Protein AF-A0A957SYN6-F1 (afdb_monomer_lite)

Radius of gyration: 19.24 Å; chains: 1; bounding box: 35×37×64 Å

pLDDT: mean 77.82, std 13.42, range [39.5, 94.88]

Secondary structure (DSSP, 8-state):
--GGGHHHHB-TT--EEEEEEHHHHHHHHHTEEEEEEEE-TTS-EEEEEEEETTTTTTEEEEEEHHHHHHHHHHHHHTS-S--EEEE-TTS-EEEES-SS-HHHHHHHHHH-EEEEEEEEBPP--

Foldseek 3Di:
DPAPCLVVWFDPVDWDKDKDFQVVVVVQVVQWDYWAWDADPVRHTFFIWTGGPVCSNWWIKTGGPVNVVVNCCVVVVQPDPDQDWDQDPVRDTDTDSHGDPPVVVVVVRRVDIDIIIITTTDDDD

Sequence (125 aa):
MNWHKVDQKYDLSKETYENRDLRWTCNQIIHIFVFIPVFRVSGAFDGTFVSSDKNKNKCVYYFSRKVILELFDLVGNYYSSASHRVIGRDGQWIIENYTPSDQEMELMLKGLTGEFVAQSGKANL

Structure (mmCIF, N/CA/C/O backbone):
data_AF-A0A957SYN6-F1
#
_entry.id   AF-A0A957SYN6-F1
#
loop_
_atom_site.group_PDB
_atom_site.id
_atom_site.type_symbol
_atom_site.label_atom_id
_atom_site.label_alt_id
_atom_site.label_comp_id
_atom_site.label_asym_id
_atom_site.label_entity_id
_atom_site.label_seq_id
_atom_site.pdbx_PDB_ins_code
_atom_site.Cartn_x
_atom_site.Cartn_y
_atom_site.Cartn_z
_atom_site.occupancy
_atom_site.B_iso_or_equiv
_atom_site.auth_seq_id
_atom_site.auth_comp_id
_atom_site.auth_asym_id
_atom_site.auth_atom_id
_atom_site.pdbx_PDB_model_num
ATOM 1 N N . MET A 1 1 ? 8.557 8.898 14.176 1.00 49.00 1 MET A N 1
ATOM 2 C CA . MET A 1 1 ? 7.844 7.761 13.553 1.00 49.00 1 MET A CA 1
ATOM 3 C C . MET A 1 1 ? 7.166 6.942 14.652 1.00 49.00 1 MET A C 1
ATOM 5 O O . MET A 1 1 ? 7.860 6.457 15.534 1.00 49.00 1 MET A O 1
ATOM 9 N N . ASN A 1 2 ? 5.832 6.839 14.673 1.00 49.72 2 ASN A N 1
ATOM 10 C CA . ASN A 1 2 ? 5.079 6.150 15.742 1.00 49.72 2 ASN A CA 1
ATOM 11 C C . ASN A 1 2 ? 4.798 4.679 15.372 1.00 49.72 2 ASN A C 1
ATOM 13 O O . ASN A 1 2 ? 3.648 4.285 15.212 1.00 49.72 2 ASN A O 1
ATOM 17 N N . TRP A 1 3 ? 5.868 3.901 15.197 1.00 56.47 3 TRP A N 1
ATOM 18 C CA . TRP A 1 3 ? 5.862 2.524 14.671 1.00 56.47 3 TRP A CA 1
ATOM 19 C C . TRP A 1 3 ? 5.165 1.496 15.588 1.00 56.47 3 TRP A C 1
ATOM 21 O O . TRP A 1 3 ? 4.516 0.580 15.107 1.00 56.47 3 TRP A O 1
ATOM 31 N N . HIS A 1 4 ? 5.259 1.649 16.913 1.00 63.41 4 HIS A N 1
ATOM 32 C CA . HIS A 1 4 ? 4.926 0.596 17.894 1.00 63.41 4 HIS A CA 1
ATOM 33 C C . HIS A 1 4 ? 3.494 0.698 18.444 1.00 63.41 4 HIS A C 1
ATOM 35 O O . HIS A 1 4 ? 3.186 0.083 19.457 1.00 63.41 4 HIS A O 1
ATOM 41 N N . LYS A 1 5 ? 2.651 1.550 17.850 1.00 70.94 5 LYS A N 1
ATOM 42 C CA . LYS A 1 5 ? 1.324 1.898 18.391 1.00 70.94 5 LYS A CA 1
ATOM 43 C C . LYS A 1 5 ? 0.231 1.896 17.328 1.00 70.94 5 LYS A C 1
ATOM 45 O O . LYS A 1 5 ? -0.762 2.603 17.479 1.00 70.94 5 LYS A O 1
ATOM 50 N N . VAL A 1 6 ? 0.427 1.196 16.211 1.00 78.94 6 VAL A N 1
ATOM 51 C CA . VAL A 1 6 ? -0.570 1.171 15.125 1.00 78.94 6 VAL A CA 1
ATOM 52 C C . VAL A 1 6 ? -1.894 0.578 15.615 1.00 78.94 6 VAL A C 1
ATOM 54 O O . VAL A 1 6 ? -2.948 1.157 15.398 1.00 78.94 6 VAL A O 1
ATOM 57 N N . ASP A 1 7 ? -1.813 -0.476 16.413 1.00 79.06 7 ASP A N 1
ATOM 58 C CA . ASP A 1 7 ? -2.893 -1.127 17.150 1.00 79.06 7 ASP A CA 1
ATOM 59 C C . ASP A 1 7 ? -3.554 -0.219 18.201 1.00 79.06 7 ASP A C 1
ATOM 61 O O . ASP A 1 7 ? -4.732 -0.377 18.514 1.00 79.06 7 ASP A O 1
ATOM 65 N N . GLN A 1 8 ? -2.831 0.760 18.745 1.00 81.38 8 GLN A N 1
ATOM 66 C CA . GLN A 1 8 ? -3.383 1.744 19.686 1.00 81.38 8 GLN A CA 1
ATOM 67 C C . GLN A 1 8 ? -4.058 2.919 18.971 1.00 81.38 8 GLN A C 1
ATOM 69 O O . GLN A 1 8 ? -4.929 3.562 19.549 1.00 81.38 8 GLN A O 1
ATOM 74 N N . LYS A 1 9 ? -3.663 3.209 17.727 1.00 82.75 9 LYS A N 1
ATOM 75 C CA . LYS A 1 9 ? -4.157 4.354 16.949 1.00 82.75 9 LYS A CA 1
ATOM 76 C C . LYS A 1 9 ? -5.280 4.005 15.986 1.00 82.75 9 LYS A C 1
ATOM 78 O O . LYS A 1 9 ? -6.126 4.855 15.721 1.00 82.75 9 LYS A O 1
ATOM 83 N N . TYR A 1 10 ? -5.284 2.788 15.464 1.00 85.81 10 TYR A N 1
ATOM 84 C CA . TYR A 1 10 ? -6.243 2.329 14.471 1.00 85.81 10 TYR A CA 1
ATOM 85 C C . TYR A 1 10 ? -6.973 1.091 14.975 1.00 85.81 10 TYR A C 1
ATOM 87 O O . TYR A 1 10 ? -6.434 0.274 15.723 1.00 85.81 10 TYR A O 1
ATOM 95 N N . ASP A 1 11 ? -8.235 0.981 14.593 1.00 86.25 11 ASP A N 1
ATOM 96 C CA . ASP A 1 11 ? -9.066 -0.179 14.847 1.00 86.25 11 ASP A CA 1
ATOM 97 C C . ASP A 1 11 ? -8.841 -1.200 13.731 1.00 86.25 11 ASP A C 1
ATOM 99 O O . ASP A 1 11 ? -9.534 -1.200 12.717 1.00 86.25 11 ASP A O 1
ATOM 103 N N . LEU A 1 12 ? -7.841 -2.064 13.922 1.00 85.94 12 LEU A N 1
ATOM 104 C CA . LEU A 1 12 ? -7.489 -3.107 12.954 1.00 85.94 12 LEU A CA 1
ATOM 105 C C . LEU A 1 12 ? -8.552 -4.221 12.863 1.00 85.94 12 LEU A C 1
ATOM 107 O O . LEU A 1 12 ? -8.433 -5.092 12.011 1.00 85.94 12 LEU A O 1
ATOM 111 N N . SER A 1 13 ? -9.567 -4.219 13.740 1.00 83.62 13 SER A N 1
ATOM 112 C CA . SER A 1 13 ? -10.665 -5.197 13.708 1.00 83.62 13 SER A CA 1
ATOM 113 C C . SER A 1 13 ? -11.769 -4.833 12.715 1.00 83.62 13 SER A C 1
ATOM 115 O O . SER A 1 13 ? -12.593 -5.681 12.374 1.00 83.62 13 SER A O 1
ATOM 117 N N . LYS A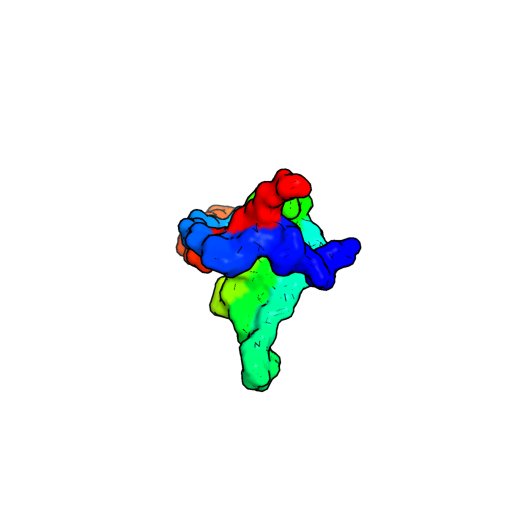 1 14 ? -11.799 -3.576 12.255 1.00 82.69 14 LYS A N 1
ATOM 118 C CA . LYS A 1 14 ? -12.785 -3.078 11.297 1.00 82.69 14 LYS A CA 1
ATOM 119 C C . LYS A 1 14 ? -12.128 -2.833 9.956 1.00 82.69 14 LYS A C 1
ATOM 121 O O . LYS A 1 14 ? -11.275 -1.960 9.815 1.00 82.69 14 LYS A O 1
ATOM 126 N N . GLU A 1 15 ? -12.586 -3.587 8.973 1.00 88.25 15 GLU A N 1
ATOM 127 C CA . GLU A 1 15 ? -12.095 -3.527 7.608 1.00 88.25 15 GLU A CA 1
ATOM 128 C C . GLU A 1 15 ? -13.139 -2.883 6.700 1.00 88.25 15 GLU A C 1
ATOM 130 O O . GLU A 1 15 ? -14.291 -3.316 6.645 1.00 88.25 15 GLU A O 1
ATOM 135 N N . THR A 1 16 ? -12.713 -1.865 5.958 1.00 89.25 16 THR A N 1
ATOM 136 C CA . THR A 1 16 ? -13.466 -1.300 4.841 1.00 89.25 16 THR A CA 1
ATOM 137 C C . THR A 1 16 ? -12.666 -1.523 3.571 1.00 89.25 16 THR A C 1
ATOM 139 O O . THR A 1 16 ? -11.511 -1.116 3.481 1.00 89.25 16 THR A O 1
ATOM 142 N N . TYR A 1 17 ? -13.280 -2.152 2.577 1.00 86.56 17 TYR A N 1
ATOM 143 C CA . TYR A 1 17 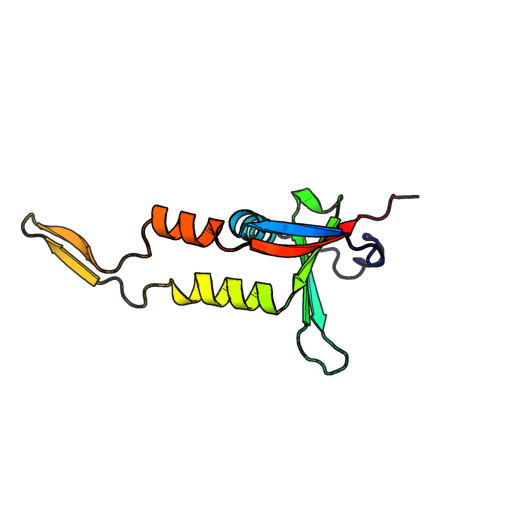? -12.638 -2.404 1.294 1.00 86.56 17 TYR A CA 1
ATOM 144 C C . TYR A 1 17 ? -12.833 -1.197 0.382 1.00 86.56 17 TYR A C 1
ATOM 146 O O . TYR A 1 17 ? -13.953 -0.724 0.185 1.00 86.56 17 TYR A O 1
ATOM 154 N N . GLU A 1 18 ? -11.735 -0.691 -0.170 1.00 87.25 18 GLU A N 1
ATOM 155 C CA . GLU A 1 18 ? -11.736 0.433 -1.096 1.00 87.25 18 GLU A CA 1
ATOM 156 C C . GLU A 1 18 ? -11.001 0.059 -2.379 1.00 87.25 18 GLU A C 1
ATOM 158 O O . GLU A 1 18 ? -9.870 -0.425 -2.348 1.00 87.25 18 GLU A O 1
ATOM 163 N N . ASN A 1 19 ? -11.624 0.340 -3.519 1.00 84.88 19 ASN A N 1
ATOM 164 C CA . ASN A 1 19 ? -10.967 0.258 -4.813 1.00 84.88 19 ASN A CA 1
ATOM 165 C C . ASN A 1 19 ? -10.302 1.612 -5.113 1.00 84.88 19 ASN A C 1
ATOM 167 O O . ASN A 1 19 ? -10.968 2.654 -5.104 1.00 84.88 19 ASN A O 1
ATOM 171 N N . ARG A 1 20 ? -8.979 1.615 -5.303 1.00 86.94 20 ARG A N 1
ATOM 172 C CA . ARG A 1 20 ? -8.195 2.836 -5.548 1.00 86.94 20 ARG A CA 1
ATOM 173 C C . ARG A 1 20 ? -7.286 2.663 -6.756 1.00 86.94 20 ARG A C 1
ATOM 175 O O . ARG A 1 20 ? -6.748 1.581 -6.982 1.00 86.94 20 ARG A O 1
ATOM 182 N N . ASP A 1 21 ? -7.118 3.755 -7.496 1.00 82.56 21 ASP A N 1
ATOM 183 C CA . ASP A 1 21 ? -6.191 3.822 -8.620 1.00 82.56 21 ASP A CA 1
ATOM 184 C C . ASP A 1 21 ? -4.733 3.929 -8.159 1.00 82.56 21 ASP A C 1
ATOM 186 O O . ASP A 1 21 ? -4.414 4.279 -7.015 1.00 82.56 21 ASP A O 1
ATOM 190 N N . LEU A 1 22 ? -3.830 3.659 -9.093 1.00 80.06 22 LEU A N 1
ATOM 191 C CA . LEU A 1 22 ? -2.403 3.642 -8.830 1.00 80.06 22 LEU A CA 1
ATOM 192 C C . LEU A 1 22 ? -1.836 5.010 -8.429 1.00 80.06 22 LEU A C 1
ATOM 194 O O . LEU A 1 22 ? -0.919 5.093 -7.610 1.00 80.06 22 LEU A O 1
ATOM 198 N N . ARG A 1 23 ? -2.389 6.104 -8.961 1.00 82.00 23 ARG A N 1
ATOM 199 C CA . ARG A 1 23 ? -1.957 7.462 -8.605 1.00 82.00 23 ARG A CA 1
ATOM 200 C C . ARG A 1 23 ? -2.229 7.736 -7.130 1.00 82.00 23 ARG A C 1
ATOM 202 O O . ARG A 1 23 ? -1.383 8.304 -6.436 1.00 82.00 23 ARG A O 1
ATOM 209 N N . TRP A 1 24 ? -3.391 7.325 -6.635 1.00 88.00 24 TRP A N 1
ATOM 210 C CA . TRP A 1 24 ? -3.742 7.404 -5.227 1.00 88.00 24 TRP A CA 1
ATOM 211 C C . TRP A 1 24 ? -2.780 6.574 -4.371 1.00 88.00 24 TRP A C 1
ATOM 213 O O . TRP A 1 24 ? -2.287 7.079 -3.359 1.00 88.00 24 TRP A O 1
ATOM 223 N N . THR A 1 25 ? -2.461 5.351 -4.802 1.00 85.75 25 THR A N 1
ATOM 224 C CA . THR A 1 25 ? -1.522 4.449 -4.119 1.00 85.75 25 THR A CA 1
ATOM 225 C C . THR A 1 25 ? -0.126 5.064 -4.022 1.00 85.75 25 THR A C 1
ATOM 227 O O . THR A 1 25 ? 0.424 5.167 -2.925 1.00 85.75 25 THR A O 1
ATOM 230 N N . CYS A 1 26 ? 0.418 5.569 -5.133 1.00 84.56 26 CYS A N 1
ATOM 231 C CA . CYS A 1 26 ? 1.706 6.264 -5.167 1.00 84.56 26 CYS A CA 1
ATOM 232 C C . CYS A 1 26 ? 1.712 7.497 -4.254 1.00 84.56 26 CYS A C 1
ATOM 234 O O . CYS A 1 26 ? 2.659 7.700 -3.495 1.00 84.56 26 CYS A O 1
ATOM 236 N N . ASN A 1 27 ? 0.627 8.278 -4.247 1.00 87.12 27 ASN A N 1
ATOM 237 C CA . ASN A 1 27 ? 0.487 9.415 -3.337 1.00 87.12 27 ASN A CA 1
ATOM 238 C C . ASN A 1 27 ? 0.512 8.992 -1.859 1.00 87.12 27 ASN A C 1
ATOM 240 O O . ASN A 1 27 ? 1.033 9.738 -1.030 1.00 87.12 27 ASN A O 1
ATOM 244 N N . GLN A 1 28 ? -0.022 7.815 -1.500 1.00 88.25 28 GLN A N 1
ATOM 245 C CA . GLN A 1 28 ? 0.092 7.314 -0.124 1.00 88.25 28 GLN A CA 1
ATOM 246 C C . GLN A 1 28 ? 1.540 6.981 0.252 1.00 88.25 28 GLN A C 1
ATOM 248 O O . GLN A 1 28 ? 1.948 7.255 1.380 1.00 88.25 28 GLN A O 1
ATOM 253 N N . ILE A 1 29 ? 2.305 6.419 -0.688 1.00 86.38 29 ILE A N 1
ATOM 254 C CA . ILE A 1 29 ? 3.692 5.981 -0.481 1.00 86.38 29 ILE A CA 1
ATOM 255 C C . ILE A 1 29 ? 4.654 7.174 -0.407 1.00 86.38 29 ILE A C 1
ATOM 257 O O . ILE A 1 29 ? 5.497 7.229 0.482 1.00 86.38 29 ILE A O 1
ATOM 261 N N . ILE A 1 30 ? 4.524 8.158 -1.299 1.00 87.62 30 ILE A N 1
ATOM 262 C CA . ILE A 1 30 ? 5.411 9.337 -1.318 1.00 87.62 30 ILE A CA 1
ATOM 263 C C . ILE A 1 30 ? 5.234 10.178 -0.044 1.00 87.62 30 ILE A C 1
ATOM 265 O O . ILE A 1 30 ? 6.193 10.748 0.472 1.00 87.62 30 ILE A O 1
ATOM 269 N N . HIS A 1 31 ? 4.015 10.230 0.497 1.00 87.69 31 HIS A N 1
ATOM 270 C CA . HIS A 1 31 ? 3.688 10.994 1.703 1.00 87.69 31 HIS A CA 1
ATOM 271 C C . HIS A 1 31 ? 3.581 10.125 2.956 1.00 87.69 31 HIS A C 1
ATOM 273 O O . HIS A 1 31 ? 2.797 10.435 3.859 1.00 87.69 31 HIS A O 1
ATOM 279 N N . ILE A 1 32 ? 4.326 9.022 3.002 1.00 87.75 32 ILE A N 1
ATOM 280 C CA . ILE A 1 32 ? 4.163 8.008 4.033 1.00 87.75 32 ILE A CA 1
ATOM 281 C C . ILE A 1 32 ? 4.510 8.519 5.436 1.00 87.75 32 ILE A C 1
ATOM 283 O O . ILE A 1 32 ? 5.560 9.107 5.683 1.00 87.75 32 ILE A O 1
ATOM 287 N N . PHE A 1 33 ? 3.601 8.267 6.373 1.00 87.69 33 PHE A N 1
ATOM 288 C CA . PHE A 1 33 ? 3.735 8.587 7.793 1.00 87.69 33 PHE A CA 1
ATOM 289 C C . PHE A 1 33 ? 3.747 7.323 8.665 1.00 87.69 33 PHE A C 1
ATOM 291 O O . PHE A 1 33 ? 4.460 7.258 9.668 1.00 87.69 33 PHE A O 1
ATOM 298 N N . VAL A 1 34 ? 2.967 6.308 8.285 1.00 88.69 34 VAL A N 1
ATOM 299 C CA . VAL A 1 34 ? 3.026 4.951 8.845 1.00 88.69 34 VAL A CA 1
ATOM 300 C C . VAL A 1 34 ? 3.479 4.010 7.741 1.00 88.69 34 VAL A C 1
ATOM 302 O O . VAL A 1 34 ? 2.863 4.002 6.682 1.00 88.69 34 VAL A O 1
ATOM 305 N N . PHE A 1 35 ? 4.522 3.226 8.007 1.00 90.75 35 PHE A N 1
ATOM 306 C CA . PHE A 1 35 ? 4.956 2.102 7.179 1.00 90.75 35 PHE A CA 1
ATOM 307 C C . PHE A 1 35 ? 5.352 0.952 8.098 1.00 90.75 35 PHE A C 1
ATOM 309 O O . PHE A 1 35 ? 6.363 1.046 8.798 1.00 90.75 35 PHE A O 1
ATOM 316 N N . ILE A 1 36 ? 4.536 -0.099 8.148 1.00 90.69 36 ILE A N 1
ATOM 317 C CA . ILE A 1 36 ? 4.782 -1.254 9.018 1.00 90.69 36 ILE A CA 1
ATOM 318 C C . ILE A 1 36 ? 4.658 -2.526 8.185 1.00 90.69 36 ILE A C 1
ATOM 320 O O . ILE A 1 36 ? 3.551 -2.845 7.751 1.00 90.69 36 ILE A O 1
ATOM 324 N N . PRO A 1 37 ? 5.755 -3.260 7.948 1.00 91.75 37 PRO A N 1
ATOM 325 C CA . PRO A 1 37 ? 5.680 -4.546 7.277 1.00 91.75 37 PRO A CA 1
ATOM 326 C C . PRO A 1 37 ? 4.995 -5.579 8.177 1.00 91.75 37 PRO A C 1
ATOM 328 O O . PRO A 1 37 ? 5.239 -5.643 9.381 1.00 91.75 37 PRO A O 1
ATOM 331 N N . VAL A 1 38 ? 4.148 -6.400 7.569 1.00 91.38 38 VAL A N 1
ATOM 332 C CA . VAL A 1 38 ? 3.435 -7.503 8.206 1.00 91.38 38 VAL A CA 1
ATOM 333 C C . VAL A 1 38 ? 4.020 -8.804 7.679 1.00 91.38 38 VAL A C 1
ATOM 335 O O . VAL A 1 38 ? 4.167 -8.999 6.470 1.00 91.38 38 VAL A O 1
ATOM 338 N N . PHE A 1 39 ? 4.356 -9.697 8.602 1.00 92.88 39 PHE A N 1
ATOM 339 C CA . PHE A 1 39 ? 4.892 -11.016 8.304 1.00 92.88 39 PHE A CA 1
ATOM 340 C C . PHE A 1 39 ? 3.947 -12.080 8.849 1.00 92.88 39 PHE A C 1
ATOM 342 O O . PHE A 1 39 ? 3.350 -11.919 9.914 1.00 92.88 39 PHE A O 1
ATOM 349 N N . ARG A 1 40 ? 3.821 -13.185 8.117 1.00 92.25 40 ARG A N 1
ATOM 350 C CA . ARG A 1 40 ? 3.106 -14.373 8.587 1.00 92.25 40 ARG A CA 1
ATOM 351 C C . ARG A 1 40 ? 3.908 -15.072 9.681 1.00 92.25 40 ARG A C 1
ATOM 353 O O . ARG A 1 40 ? 5.111 -14.866 9.808 1.00 92.25 40 ARG A O 1
ATOM 360 N N . VAL A 1 41 ? 3.262 -16.002 10.385 1.00 91.62 41 VAL A N 1
ATOM 361 C CA . VAL A 1 41 ? 3.922 -16.889 11.364 1.00 91.62 41 VAL A CA 1
ATOM 362 C C . VAL A 1 41 ? 5.103 -17.648 10.743 1.00 91.62 41 VAL A C 1
ATOM 364 O O . VAL A 1 41 ? 6.105 -17.878 11.408 1.00 91.62 41 VAL A O 1
ATOM 367 N N . SER A 1 42 ? 5.030 -17.975 9.450 1.00 94.88 42 SER A N 1
ATOM 368 C CA . SER A 1 42 ? 6.132 -18.600 8.708 1.00 94.88 42 SER A CA 1
ATOM 369 C C . SER A 1 42 ? 7.341 -17.685 8.458 1.00 94.88 42 SER A C 1
ATOM 371 O O . SER A 1 42 ? 8.315 -18.131 7.860 1.00 94.88 42 SER A O 1
ATOM 373 N N . GLY A 1 43 ? 7.275 -16.404 8.831 1.00 92.75 43 GLY A N 1
ATOM 374 C CA . GLY A 1 43 ? 8.272 -15.383 8.501 1.00 92.75 43 GLY A CA 1
ATOM 375 C C . GLY A 1 43 ? 8.140 -14.812 7.086 1.00 92.75 43 GLY A C 1
ATOM 376 O O . GLY A 1 43 ? 8.859 -13.882 6.728 1.00 92.75 43 GLY A O 1
ATOM 377 N N . ALA A 1 44 ? 7.211 -15.322 6.270 1.00 93.50 44 ALA A N 1
ATOM 378 C CA . ALA A 1 44 ? 6.976 -14.797 4.930 1.00 93.50 44 ALA A CA 1
ATOM 379 C C . ALA A 1 44 ? 6.333 -13.403 4.984 1.00 93.50 44 ALA A C 1
ATOM 381 O O . ALA A 1 44 ? 5.382 -13.181 5.736 1.00 93.50 44 ALA A O 1
ATOM 382 N N . PHE A 1 45 ? 6.809 -12.489 4.138 1.00 93.62 45 PHE A N 1
ATOM 383 C CA . PHE A 1 45 ? 6.208 -11.169 3.968 1.00 93.62 45 PHE A CA 1
ATOM 384 C C . PHE A 1 45 ? 4.767 -11.290 3.461 1.00 93.62 45 PHE A C 1
ATOM 386 O O . PHE A 1 45 ? 4.500 -12.016 2.498 1.00 93.62 45 PHE A O 1
ATOM 393 N N . ASP A 1 46 ? 3.845 -10.593 4.117 1.00 94.19 46 ASP A N 1
ATOM 394 C CA . ASP A 1 46 ? 2.412 -10.650 3.830 1.00 94.19 46 ASP A CA 1
ATOM 395 C C . ASP A 1 46 ? 1.891 -9.361 3.191 1.00 94.19 46 ASP A C 1
ATOM 397 O O . ASP A 1 46 ? 1.106 -9.410 2.245 1.00 94.19 46 ASP A O 1
ATOM 401 N N . GLY A 1 47 ? 2.381 -8.214 3.659 1.00 92.81 47 GLY A N 1
ATOM 402 C CA . GLY A 1 47 ? 1.959 -6.896 3.198 1.00 92.81 47 GLY A CA 1
ATOM 403 C C . GLY A 1 47 ? 2.486 -5.790 4.103 1.00 92.81 47 GLY A C 1
ATOM 404 O O . GLY A 1 47 ? 3.366 -6.023 4.933 1.00 92.81 47 GLY A O 1
ATOM 405 N N . THR A 1 48 ? 1.961 -4.577 3.964 1.00 91.94 48 THR A N 1
ATOM 406 C CA . THR A 1 48 ? 2.326 -3.447 4.827 1.00 91.94 48 THR A CA 1
ATOM 407 C C . THR A 1 48 ? 1.105 -2.653 5.255 1.00 91.94 48 THR A C 1
ATOM 409 O O . THR A 1 48 ? 0.157 -2.485 4.495 1.00 91.94 48 THR A O 1
ATOM 412 N N . PHE A 1 49 ? 1.148 -2.113 6.468 1.00 92.25 49 PHE A N 1
ATOM 413 C CA . PHE A 1 49 ? 0.272 -1.021 6.857 1.00 92.25 49 PHE A CA 1
ATOM 414 C C . PHE A 1 49 ? 0.883 0.311 6.437 1.00 92.25 49 PHE A C 1
ATOM 416 O O . PHE A 1 49 ? 2.019 0.628 6.805 1.00 92.25 49 PHE A O 1
ATOM 423 N N . VAL A 1 50 ? 0.106 1.092 5.693 1.00 91.25 50 VAL A N 1
ATOM 424 C CA . VAL A 1 50 ? 0.471 2.385 5.125 1.00 91.25 50 VAL A CA 1
ATOM 425 C C . VAL A 1 50 ? -0.546 3.436 5.535 1.00 91.25 50 VAL A C 1
ATOM 427 O O . VAL A 1 50 ? -1.745 3.283 5.333 1.00 91.25 50 VAL A O 1
ATOM 430 N N . SER A 1 51 ? -0.074 4.562 6.050 1.00 91.62 51 SER A N 1
ATOM 431 C CA . SER A 1 51 ? -0.881 5.780 6.105 1.00 91.62 51 SER A CA 1
ATOM 432 C C . SER A 1 51 ? -0.031 6.953 5.677 1.00 91.62 51 SER A C 1
ATOM 434 O O . SER A 1 51 ? 1.082 7.115 6.175 1.00 91.62 51 SER A O 1
ATOM 436 N N . SER A 1 52 ? -0.576 7.812 4.821 1.00 91.19 52 SER A N 1
ATOM 437 C CA . SER A 1 52 ? 0.044 9.099 4.520 1.00 91.19 52 SER A CA 1
ATOM 438 C C . SER A 1 52 ? -0.154 10.107 5.648 1.00 91.19 52 SER A C 1
ATOM 440 O O . SER A 1 52 ? -1.022 9.932 6.510 1.00 91.19 52 SER A O 1
ATOM 442 N N . ASP A 1 53 ? 0.601 11.205 5.615 1.00 88.06 53 ASP A N 1
ATOM 443 C CA . ASP A 1 53 ? 0.434 12.316 6.555 1.00 88.06 53 ASP A CA 1
ATOM 444 C C . ASP A 1 53 ? -0.999 12.883 6.547 1.00 88.06 53 ASP A C 1
ATOM 446 O O . ASP A 1 53 ? -1.589 13.121 7.601 1.00 88.06 53 ASP A O 1
ATOM 450 N N . LYS A 1 54 ? -1.610 12.982 5.357 1.00 88.31 54 LYS A N 1
ATOM 451 C CA . LYS A 1 54 ? -2.998 13.437 5.164 1.00 88.31 54 LYS A CA 1
ATOM 452 C C . LYS A 1 54 ? -4.026 12.515 5.830 1.00 88.31 54 LYS A C 1
ATOM 454 O O . LYS A 1 54 ? -5.078 12.981 6.274 1.00 88.31 54 LYS A O 1
ATOM 459 N N . ASN A 1 55 ? -3.737 11.216 5.881 1.00 86.62 55 ASN A N 1
ATOM 460 C CA . ASN A 1 55 ? -4.659 10.190 6.366 1.00 86.62 55 ASN A CA 1
ATOM 461 C C . ASN A 1 55 ? -4.338 9.694 7.784 1.00 86.62 55 ASN A C 1
ATOM 463 O O . ASN A 1 55 ? -5.163 8.994 8.364 1.00 86.62 55 ASN A O 1
ATOM 467 N N . LYS A 1 56 ? -3.222 10.126 8.393 1.00 85.50 56 LYS A N 1
ATOM 468 C CA . LYS A 1 56 ? -2.715 9.596 9.674 1.00 85.50 56 LYS A CA 1
ATOM 469 C C . LYS A 1 56 ? -3.704 9.652 10.841 1.00 85.50 56 LYS A C 1
ATOM 471 O O . LYS A 1 56 ? -3.610 8.822 11.734 1.00 85.50 56 LYS A O 1
ATOM 476 N N . ASN A 1 57 ? -4.651 10.588 10.832 1.00 86.12 57 ASN A N 1
ATOM 477 C CA . ASN A 1 57 ? -5.675 10.718 11.877 1.00 86.12 57 ASN A CA 1
ATOM 478 C C . ASN A 1 57 ? -7.032 10.106 11.480 1.00 86.12 57 ASN A C 1
ATOM 480 O O . ASN A 1 57 ? -7.997 10.239 12.223 1.00 86.12 57 ASN A O 1
ATOM 484 N N . LYS A 1 58 ? -7.131 9.497 10.293 1.00 87.88 58 LYS A N 1
ATOM 485 C CA . LYS A 1 58 ? -8.378 8.979 9.714 1.00 87.88 58 LYS A CA 1
ATOM 486 C C . LYS A 1 58 ? -8.369 7.466 9.610 1.00 87.88 58 LYS A C 1
ATOM 488 O O . LYS A 1 58 ? -9.291 6.823 10.097 1.00 87.88 58 LYS A O 1
ATOM 493 N N . CYS A 1 59 ? -7.354 6.912 8.959 1.00 89.38 59 CYS A N 1
ATOM 494 C CA . CYS A 1 59 ? -7.261 5.486 8.694 1.00 89.38 59 CYS A CA 1
ATOM 495 C C . CYS A 1 59 ? -5.825 5.071 8.375 1.00 89.38 59 CYS A C 1
ATOM 497 O O . CYS A 1 59 ? -4.984 5.899 8.026 1.00 89.38 59 CYS A O 1
ATOM 499 N N . VAL A 1 60 ? -5.578 3.771 8.479 1.00 91.62 60 VAL A N 1
ATOM 500 C CA . VAL A 1 60 ? -4.406 3.092 7.936 1.00 91.62 60 VAL A CA 1
ATOM 501 C C . VAL A 1 60 ? -4.880 2.090 6.890 1.00 91.62 60 VAL A C 1
ATOM 503 O O . VAL A 1 60 ? -5.943 1.496 7.035 1.00 91.62 60 VAL A O 1
ATOM 506 N N . TYR A 1 61 ? -4.125 1.934 5.815 1.00 92.69 61 TYR A N 1
ATOM 507 C CA . TYR A 1 61 ? -4.433 1.013 4.731 1.00 92.69 61 TYR A CA 1
ATOM 508 C C . TYR A 1 61 ? -3.510 -0.188 4.802 1.00 92.69 61 TYR A C 1
ATOM 510 O O . TYR A 1 61 ? -2.308 -0.030 4.994 1.00 92.69 61 TYR A O 1
ATOM 518 N N . TYR A 1 62 ? -4.045 -1.379 4.592 1.00 92.44 62 TYR A N 1
ATOM 519 C CA . TYR A 1 62 ? -3.255 -2.570 4.354 1.00 92.44 62 TYR A CA 1
ATOM 520 C C . TYR A 1 62 ? -3.016 -2.741 2.855 1.00 92.44 62 TYR A C 1
ATOM 522 O O . TYR A 1 62 ? -3.950 -2.855 2.058 1.00 92.44 62 TYR A O 1
ATOM 530 N N . PHE A 1 63 ? -1.744 -2.743 2.479 1.00 91.50 63 PHE A N 1
ATOM 531 C CA . PHE A 1 63 ? -1.266 -3.009 1.135 1.00 91.50 63 PHE A CA 1
ATOM 532 C C . PHE A 1 63 ? -0.793 -4.457 1.118 1.00 91.50 63 PHE A C 1
ATOM 534 O O . PHE A 1 63 ? 0.224 -4.792 1.729 1.00 91.50 63 PHE A O 1
ATOM 541 N N . SER A 1 64 ? -1.533 -5.332 0.439 1.00 90.94 64 SER A N 1
ATOM 542 C CA . SER A 1 64 ? -1.131 -6.734 0.331 1.00 90.94 64 SER A CA 1
ATOM 543 C C . SER A 1 64 ? 0.196 -6.865 -0.422 1.00 90.94 64 SER A C 1
ATOM 545 O O . SER A 1 64 ? 0.524 -6.048 -1.288 1.00 90.94 64 SER A O 1
ATOM 547 N N . ARG A 1 65 ? 0.946 -7.940 -0.154 1.00 91.44 65 ARG A N 1
ATOM 548 C CA . ARG A 1 65 ? 2.153 -8.284 -0.920 1.00 91.44 65 ARG A CA 1
ATOM 549 C C . ARG A 1 65 ? 1.892 -8.265 -2.425 1.00 91.44 65 ARG A C 1
ATOM 551 O O . ARG A 1 65 ? 2.751 -7.806 -3.163 1.00 91.44 65 ARG A O 1
ATOM 558 N N . LYS A 1 66 ? 0.726 -8.747 -2.871 1.00 88.06 66 LYS A N 1
ATOM 559 C CA . LYS A 1 66 ? 0.350 -8.768 -4.291 1.00 88.06 66 LYS A CA 1
ATOM 560 C C . LYS A 1 66 ? 0.378 -7.359 -4.889 1.00 88.06 66 LYS A C 1
ATOM 562 O O . LYS A 1 66 ? 1.092 -7.147 -5.856 1.00 88.06 66 LYS A O 1
ATOM 567 N N . VAL A 1 67 ? -0.309 -6.404 -4.260 1.00 85.06 67 VAL A N 1
ATOM 568 C CA . VAL A 1 67 ? -0.362 -5.008 -4.728 1.00 85.06 67 VAL A CA 1
ATOM 569 C C . VAL A 1 67 ? 1.030 -4.378 -4.775 1.00 85.06 67 VAL A C 1
ATOM 571 O O . VAL A 1 67 ? 1.354 -3.648 -5.704 1.00 85.06 67 VAL A O 1
ATOM 574 N N . ILE A 1 68 ? 1.871 -4.666 -3.780 1.00 87.69 68 ILE A N 1
ATOM 575 C CA . ILE A 1 68 ? 3.237 -4.131 -3.720 1.00 87.69 68 ILE A CA 1
ATOM 576 C C . ILE A 1 68 ? 4.102 -4.698 -4.850 1.00 87.69 68 ILE A C 1
ATOM 578 O O . ILE A 1 68 ? 4.836 -3.945 -5.484 1.00 87.69 68 ILE A O 1
ATOM 582 N N . LEU A 1 69 ? 4.013 -6.006 -5.108 1.00 87.25 69 LEU A N 1
ATOM 583 C CA . LEU A 1 69 ? 4.739 -6.647 -6.204 1.00 87.25 69 LEU A CA 1
ATOM 584 C C . LEU A 1 69 ? 4.256 -6.133 -7.560 1.00 87.25 69 LEU A C 1
ATOM 586 O O . LEU A 1 69 ? 5.084 -5.739 -8.365 1.00 87.25 69 LEU A O 1
ATOM 590 N N . GLU A 1 70 ? 2.944 -6.038 -7.776 1.00 82.31 70 GLU A N 1
ATOM 591 C CA . GLU A 1 70 ? 2.374 -5.493 -9.015 1.00 82.31 70 GLU A CA 1
ATOM 592 C C . GLU A 1 70 ? 2.796 -4.037 -9.247 1.00 82.31 70 GLU A C 1
ATOM 594 O O . GLU A 1 70 ? 3.139 -3.665 -10.367 1.00 82.31 70 GLU A O 1
ATOM 599 N N . LEU A 1 71 ? 2.837 -3.217 -8.191 1.00 80.62 71 LEU A N 1
ATOM 600 C CA . LEU A 1 71 ? 3.350 -1.850 -8.265 1.00 80.62 71 LEU A CA 1
ATOM 601 C C . LEU A 1 71 ? 4.825 -1.831 -8.684 1.00 80.62 71 LEU A C 1
ATOM 603 O O . LEU A 1 71 ? 5.180 -1.067 -9.581 1.00 80.62 71 LEU A O 1
ATOM 607 N N . PHE A 1 72 ? 5.677 -2.635 -8.039 1.00 82.69 72 PHE A N 1
ATOM 608 C CA . PHE A 1 72 ? 7.105 -2.687 -8.356 1.00 82.69 72 PHE A CA 1
ATOM 609 C C . PHE A 1 72 ? 7.379 -3.264 -9.741 1.00 82.69 72 PHE A C 1
ATOM 611 O O . PHE A 1 72 ? 8.221 -2.718 -10.445 1.00 82.69 72 PHE A O 1
ATOM 618 N N . ASP A 1 73 ? 6.665 -4.308 -10.151 1.00 81.31 73 ASP A N 1
ATOM 619 C CA . ASP A 1 73 ? 6.780 -4.876 -11.491 1.00 81.31 73 ASP A CA 1
ATOM 620 C C . ASP A 1 73 ? 6.360 -3.857 -12.542 1.00 81.31 73 ASP A C 1
ATOM 622 O O . ASP A 1 73 ? 7.013 -3.737 -13.573 1.00 81.31 73 ASP A O 1
ATOM 626 N N . LEU A 1 74 ? 5.315 -3.074 -12.280 1.00 75.62 74 LEU A N 1
ATOM 627 C CA . LEU A 1 74 ? 4.921 -2.012 -13.187 1.00 75.62 74 LEU A CA 1
ATOM 628 C C . LEU A 1 74 ? 6.026 -0.953 -13.277 1.00 75.62 74 LEU A C 1
ATOM 630 O O . LEU A 1 74 ? 6.671 -0.805 -14.307 1.00 75.62 74 LEU A O 1
ATOM 634 N N . VAL A 1 75 ? 6.298 -0.222 -12.195 1.00 74.06 75 VAL A N 1
ATOM 635 C CA . VAL A 1 75 ? 7.197 0.945 -12.267 1.00 74.06 75 VAL A CA 1
ATOM 636 C C . VAL A 1 75 ? 8.664 0.563 -12.477 1.00 74.06 75 VAL A C 1
ATOM 638 O O . VAL A 1 75 ? 9.422 1.330 -13.065 1.00 74.06 75 VAL A O 1
ATOM 641 N N . GLY A 1 76 ? 9.068 -0.614 -12.001 1.00 71.31 76 GLY A N 1
ATOM 642 C CA . GLY A 1 76 ? 10.433 -1.120 -12.085 1.00 71.31 76 GLY A CA 1
ATOM 643 C C . GLY A 1 76 ? 10.783 -1.667 -13.463 1.00 71.31 76 GLY A C 1
ATOM 644 O O . GLY A 1 76 ? 11.905 -1.457 -13.916 1.00 71.31 76 GLY A O 1
ATOM 645 N N . ASN A 1 77 ? 9.832 -2.292 -14.167 1.00 68.50 77 ASN A N 1
ATOM 646 C CA . ASN A 1 77 ? 10.078 -2.779 -15.528 1.00 68.50 77 ASN A CA 1
ATOM 647 C C . ASN A 1 77 ? 9.954 -1.676 -16.596 1.00 68.50 77 ASN A C 1
ATOM 649 O O . ASN A 1 77 ? 10.470 -1.851 -17.697 1.00 68.50 77 ASN A O 1
ATOM 653 N N . TYR A 1 78 ? 9.334 -0.527 -16.287 1.00 61.09 78 TYR A N 1
ATOM 654 C CA . TYR A 1 78 ? 9.300 0.636 -17.193 1.00 61.09 78 TYR A CA 1
ATOM 655 C C . TYR A 1 78 ? 10.540 1.536 -17.120 1.00 61.09 78 TYR A C 1
ATOM 657 O O . TYR A 1 78 ? 10.605 2.546 -17.822 1.00 61.09 78 TYR A O 1
ATOM 665 N N . TYR A 1 79 ? 11.561 1.176 -16.339 1.00 52.31 79 TYR A N 1
ATOM 666 C CA . TYR A 1 79 ? 12.860 1.833 -16.445 1.00 52.31 79 TYR A CA 1
ATOM 667 C C . TYR A 1 79 ? 13.544 1.392 -17.746 1.00 52.31 79 TYR A C 1
ATOM 669 O O . TYR A 1 79 ? 14.022 0.265 -17.860 1.00 52.31 79 TYR A O 1
ATOM 677 N N . SER A 1 80 ? 13.598 2.280 -18.743 1.00 53.38 80 SER A N 1
ATOM 678 C CA . SER A 1 80 ? 14.357 2.055 -19.975 1.00 53.38 80 SER A CA 1
ATOM 679 C C . SER A 1 80 ? 15.810 1.725 -19.614 1.00 53.38 80 SER A C 1
ATOM 681 O O . SER A 1 80 ? 16.549 2.589 -19.137 1.00 53.38 80 SER A O 1
ATOM 683 N N . SER A 1 81 ? 16.237 0.487 -19.850 1.00 49.16 81 SER A N 1
ATOM 684 C CA . SER A 1 81 ? 17.610 0.031 -19.600 1.00 49.16 81 SER A CA 1
ATOM 685 C C . SER A 1 81 ? 18.646 0.699 -20.516 1.00 49.16 81 SER A C 1
ATOM 687 O O . SER A 1 81 ? 19.845 0.550 -20.295 1.00 49.16 81 SE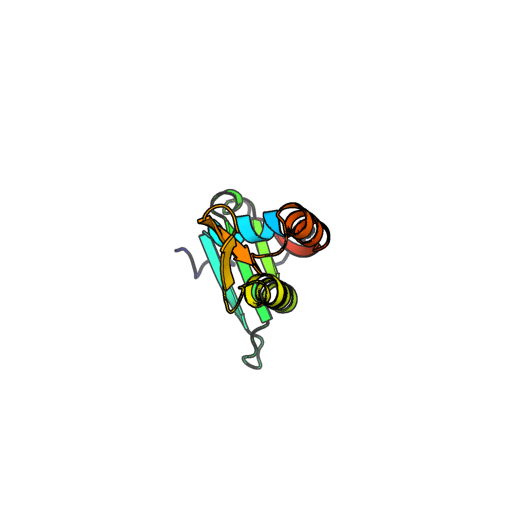R A O 1
ATOM 689 N N . ALA A 1 82 ? 18.208 1.465 -21.519 1.00 51.66 82 ALA A N 1
ATOM 690 C CA . ALA A 1 82 ? 19.057 2.321 -22.334 1.00 51.66 82 ALA A CA 1
ATOM 691 C C . ALA A 1 82 ? 18.232 3.452 -22.964 1.00 51.66 82 ALA A C 1
ATOM 693 O O . ALA A 1 82 ? 17.351 3.199 -23.783 1.00 51.66 82 ALA A O 1
ATOM 694 N N . SER A 1 83 ? 18.548 4.708 -22.637 1.00 54.69 83 SER A N 1
ATOM 695 C CA . SER A 1 83 ? 18.174 5.829 -23.502 1.00 54.69 83 SER A CA 1
ATOM 696 C C . SER A 1 83 ? 19.069 5.773 -24.742 1.00 54.69 83 SER A C 1
ATOM 698 O O . SER A 1 83 ? 20.264 6.066 -24.628 1.00 54.69 83 SER A O 1
ATOM 700 N N . HIS A 1 84 ? 18.541 5.406 -25.910 1.00 61.50 84 HIS A N 1
ATOM 701 C CA . HIS A 1 84 ? 19.308 5.555 -27.144 1.00 61.50 84 HIS A CA 1
ATOM 702 C C . HIS A 1 84 ? 19.188 7.003 -27.608 1.00 61.50 84 HIS A C 1
ATOM 704 O O . HIS A 1 84 ? 18.096 7.512 -27.832 1.00 61.50 84 HIS A O 1
ATOM 710 N N . ARG A 1 85 ? 20.321 7.701 -27.700 1.00 65.06 85 ARG A N 1
ATOM 711 C CA . ARG A 1 85 ? 20.363 9.069 -28.216 1.00 65.06 85 ARG A CA 1
ATOM 712 C C . ARG A 1 85 ? 20.889 9.026 -29.636 1.00 65.06 85 ARG A C 1
ATOM 714 O O . ARG A 1 85 ? 22.039 8.652 -29.851 1.00 65.06 85 ARG A O 1
ATOM 721 N N . VAL A 1 86 ? 20.054 9.425 -30.580 1.00 77.12 86 VAL A N 1
ATOM 722 C CA . VAL A 1 86 ? 20.422 9.588 -31.985 1.00 77.12 86 VAL A CA 1
ATOM 723 C C . VAL A 1 86 ? 20.398 11.066 -32.338 1.00 77.12 86 VAL A C 1
ATOM 725 O O . VAL A 1 86 ? 19.582 11.833 -31.830 1.00 77.12 86 VAL A O 1
ATOM 728 N N . ILE A 1 87 ? 21.331 11.486 -33.185 1.00 82.19 87 ILE A N 1
ATOM 729 C CA . ILE A 1 87 ? 21.336 12.842 -33.729 1.00 82.19 87 ILE A CA 1
ATOM 730 C C . ILE A 1 87 ? 20.440 12.829 -34.969 1.00 82.19 87 ILE A C 1
ATOM 732 O O . ILE A 1 87 ? 20.699 12.095 -35.925 1.00 82.19 87 ILE A O 1
ATOM 736 N N . GLY A 1 88 ? 19.371 13.619 -34.927 1.00 80.81 88 GLY A N 1
ATOM 737 C CA . GLY A 1 88 ? 18.474 13.864 -36.045 1.00 80.81 88 GLY A CA 1
ATOM 738 C C . GLY A 1 88 ? 19.187 14.558 -37.205 1.00 80.81 88 GLY A C 1
ATOM 739 O O . GLY A 1 88 ? 20.257 15.148 -37.058 1.00 80.81 88 GLY A O 1
ATOM 740 N N . ARG A 1 89 ? 18.588 14.504 -38.398 1.00 81.00 89 ARG A N 1
ATOM 741 C CA . ARG A 1 89 ? 19.160 15.117 -39.617 1.00 81.00 89 ARG A CA 1
ATOM 742 C C . ARG A 1 89 ? 19.297 16.642 -39.531 1.00 81.00 89 ARG A C 1
ATOM 744 O O . ARG A 1 89 ? 20.038 17.228 -40.310 1.00 81.00 89 ARG A O 1
ATOM 751 N N . ASP A 1 90 ? 18.583 17.262 -38.603 1.00 87.25 90 ASP A N 1
ATOM 752 C CA . ASP A 1 90 ? 18.632 18.681 -38.252 1.00 87.25 90 ASP A CA 1
ATOM 753 C C . ASP A 1 90 ? 19.705 19.009 -37.194 1.00 87.25 90 ASP A C 1
ATOM 755 O O . ASP A 1 90 ? 19.828 20.158 -36.772 1.00 87.25 90 ASP A O 1
ATOM 759 N N . GLY A 1 91 ? 20.484 18.013 -36.759 1.00 81.25 91 GLY A N 1
ATOM 760 C CA . GLY A 1 91 ? 21.498 18.154 -35.718 1.00 81.25 91 GLY A CA 1
ATOM 761 C C . GLY A 1 91 ? 20.938 18.153 -34.293 1.00 81.25 91 GLY A C 1
ATOM 762 O O . GLY A 1 91 ? 21.708 18.352 -33.353 1.00 81.25 91 GLY A O 1
ATOM 763 N N . GLN A 1 92 ? 19.632 17.930 -34.103 1.00 78.38 92 GLN A N 1
ATOM 764 C CA . GLN A 1 92 ? 19.024 17.869 -32.775 1.00 78.38 92 GLN A CA 1
ATOM 765 C C . GLN A 1 92 ? 19.123 16.468 -32.172 1.00 78.38 92 GLN A C 1
ATOM 767 O O . GLN A 1 92 ? 19.097 15.458 -32.871 1.00 78.38 92 GLN A O 1
ATOM 772 N N . TRP A 1 93 ? 19.227 16.392 -30.847 1.00 74.81 93 TRP A N 1
ATOM 773 C CA . TRP A 1 93 ? 19.195 15.114 -30.142 1.00 74.81 93 TRP A CA 1
ATOM 774 C C . TRP A 1 93 ? 17.767 14.574 -30.085 1.00 74.81 93 TRP A C 1
ATOM 776 O O . TRP A 1 93 ? 16.885 15.209 -29.513 1.00 74.81 93 TRP A O 1
ATOM 786 N N . ILE A 1 94 ? 17.567 13.372 -30.616 1.00 75.62 94 ILE A N 1
ATOM 787 C CA . ILE A 1 94 ? 16.332 12.601 -30.504 1.00 75.62 94 ILE A CA 1
ATOM 788 C C . ILE A 1 94 ? 16.604 11.449 -29.533 1.00 75.62 94 ILE A C 1
ATOM 790 O O . ILE A 1 94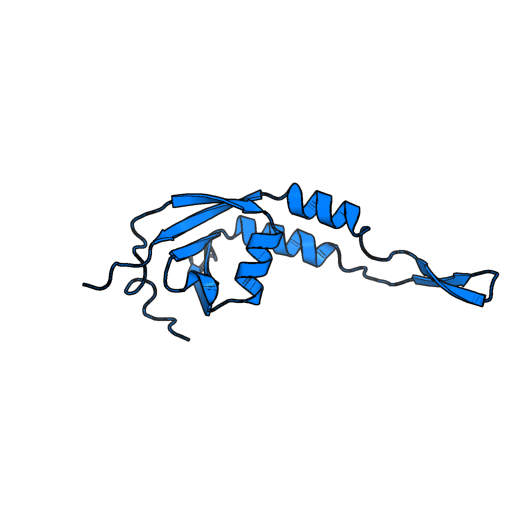 ? 17.610 10.742 -29.644 1.00 75.62 94 ILE A O 1
ATOM 794 N N . ILE A 1 95 ? 15.729 11.283 -28.544 1.00 68.00 95 ILE A N 1
ATOM 795 C CA . ILE A 1 95 ? 15.790 10.155 -27.615 1.00 68.00 95 ILE A CA 1
ATOM 796 C C . ILE A 1 95 ? 14.868 9.063 -28.159 1.00 68.00 95 ILE A C 1
ATOM 798 O O . ILE A 1 95 ? 13.651 9.217 -28.149 1.00 68.00 95 ILE A O 1
ATOM 802 N N . GLU A 1 96 ? 15.450 7.967 -28.632 1.00 63.41 96 GLU A N 1
ATOM 803 C CA . GLU A 1 96 ? 14.734 6.747 -28.997 1.00 63.41 96 GLU A CA 1
ATOM 804 C C . GLU A 1 96 ? 14.632 5.821 -27.770 1.00 63.41 96 GLU A C 1
ATOM 806 O O . GLU A 1 96 ? 15.588 5.678 -27.000 1.00 63.41 96 GLU A O 1
ATOM 811 N N . ASN A 1 97 ? 13.468 5.183 -27.589 1.00 57.53 97 ASN A N 1
ATOM 812 C CA . ASN A 1 97 ? 13.104 4.368 -26.414 1.00 57.53 97 ASN A CA 1
ATOM 813 C C . ASN A 1 97 ? 12.998 5.151 -25.094 1.00 57.53 97 ASN A C 1
ATOM 815 O O . ASN A 1 97 ? 13.465 4.694 -24.049 1.00 57.53 97 ASN A O 1
ATOM 819 N N . TYR A 1 98 ? 12.379 6.333 -25.124 1.00 57.19 98 TYR A N 1
ATOM 820 C CA . TYR A 1 98 ? 11.890 6.934 -23.885 1.00 57.19 98 TYR A CA 1
ATOM 821 C C . TYR A 1 98 ? 10.669 6.148 -23.385 1.00 57.19 98 TYR A C 1
ATOM 823 O O . TYR A 1 98 ? 9.978 5.514 -24.181 1.00 57.19 98 TYR A O 1
ATOM 831 N N . THR A 1 99 ? 10.465 6.154 -22.069 1.00 56.47 99 THR A N 1
ATOM 832 C CA . THR A 1 99 ? 9.331 5.575 -21.321 1.00 56.47 99 THR A CA 1
ATOM 833 C C . THR A 1 99 ? 7.985 5.644 -22.063 1.00 56.47 99 THR A C 1
ATOM 835 O O . THR A 1 99 ? 7.819 6.552 -22.881 1.00 56.47 99 THR A O 1
ATOM 838 N N . PRO A 1 100 ? 7.005 4.757 -21.757 1.00 62.12 100 PRO A N 1
ATOM 839 C CA . PRO A 1 100 ? 5.670 4.827 -22.360 1.00 62.12 100 PRO A CA 1
ATOM 840 C C . PRO A 1 100 ? 5.153 6.266 -22.344 1.00 62.12 100 PRO A C 1
ATOM 842 O O . PRO A 1 100 ? 5.413 6.997 -21.383 1.00 62.12 100 PRO A O 1
ATOM 845 N N . SER A 1 101 ? 4.469 6.687 -23.408 1.00 64.31 101 SER A N 1
ATOM 846 C CA . SER A 1 101 ? 3.967 8.060 -23.500 1.00 64.31 101 SER A CA 1
ATOM 847 C C . SER A 1 101 ? 3.120 8.408 -22.271 1.00 64.31 101 SER A C 1
ATOM 849 O O . SER A 1 101 ? 2.483 7.532 -21.686 1.00 64.31 101 SER A O 1
ATOM 851 N N . ASP A 1 102 ? 3.059 9.685 -21.885 1.00 59.34 102 ASP A N 1
ATOM 852 C CA . ASP A 1 102 ? 2.266 10.119 -20.721 1.00 59.34 102 ASP A CA 1
ATOM 853 C C . ASP A 1 102 ? 0.805 9.629 -20.791 1.00 59.34 102 ASP A C 1
ATOM 855 O O . ASP A 1 102 ? 0.195 9.329 -19.767 1.00 59.34 102 ASP A O 1
ATOM 859 N N . GLN A 1 103 ? 0.254 9.481 -22.002 1.00 59.78 103 GLN A N 1
ATOM 860 C CA . GLN A 1 103 ? -1.074 8.907 -22.237 1.00 59.78 103 GLN A CA 1
ATOM 861 C C . GLN A 1 103 ? -1.133 7.397 -21.974 1.00 59.78 103 GLN A C 1
ATOM 863 O O . GLN A 1 103 ? -2.075 6.937 -21.329 1.00 59.78 103 GLN A O 1
ATOM 868 N N . GLU A 1 104 ? -0.151 6.621 -22.437 1.00 65.31 104 GLU A N 1
ATOM 869 C CA . GLU A 1 104 ? -0.056 5.182 -22.152 1.00 65.31 104 GLU A CA 1
ATOM 870 C C . GLU A 1 104 ? 0.182 4.930 -20.663 1.00 65.31 104 GLU A C 1
ATOM 872 O O . GLU A 1 104 ? -0.449 4.048 -20.079 1.00 65.31 104 GLU A O 1
ATOM 877 N N . MET A 1 105 ? 1.017 5.756 -20.027 1.00 65.56 105 MET A N 1
ATOM 878 C CA . MET A 1 105 ? 1.189 5.765 -18.580 1.00 65.56 105 MET A CA 1
ATOM 879 C C . MET A 1 105 ? -0.130 6.083 -17.879 1.00 65.56 105 MET A C 1
ATOM 881 O O . MET A 1 105 ? -0.535 5.332 -17.000 1.00 65.56 105 MET A O 1
ATOM 885 N N . GLU A 1 106 ? -0.862 7.129 -18.274 1.00 63.88 106 GLU A N 1
ATOM 886 C CA . GLU A 1 106 ? -2.173 7.433 -17.688 1.00 63.88 106 GLU A CA 1
ATOM 887 C C . GLU A 1 106 ? -3.186 6.290 -17.845 1.00 63.88 106 GLU A C 1
ATOM 889 O O . GLU A 1 106 ? -3.930 6.004 -16.906 1.00 63.88 106 GLU A O 1
ATOM 894 N N . LEU A 1 107 ? -3.224 5.632 -19.005 1.00 65.31 107 LEU A N 1
ATOM 895 C CA . LEU A 1 107 ? -4.093 4.482 -19.267 1.00 65.31 107 LEU A CA 1
ATOM 896 C C . LEU A 1 107 ? -3.727 3.284 -18.385 1.00 65.31 107 LEU A C 1
ATOM 898 O O . LEU A 1 107 ? -4.617 2.681 -17.783 1.00 65.31 107 LEU A O 1
ATOM 902 N N . MET A 1 108 ? -2.436 2.980 -18.238 1.00 65.62 108 MET A N 1
ATOM 903 C CA . MET A 1 108 ? -1.964 1.935 -17.326 1.00 65.62 108 MET A CA 1
ATOM 904 C C . MET A 1 108 ? -2.272 2.271 -15.862 1.00 65.62 108 MET A C 1
ATOM 906 O O . MET A 1 108 ? -2.805 1.433 -15.137 1.00 65.62 108 MET A O 1
ATOM 910 N N . LEU A 1 109 ? -2.021 3.513 -15.436 1.00 63.41 109 LEU A N 1
ATOM 911 C CA . LEU A 1 109 ? -2.298 3.986 -14.076 1.00 63.41 109 LEU A CA 1
ATOM 912 C C . LEU A 1 109 ? -3.798 3.929 -13.731 1.00 63.41 109 LEU A C 1
ATOM 914 O O . LEU A 1 109 ? -4.146 3.653 -12.584 1.00 63.41 109 LEU A O 1
ATOM 918 N N . LYS A 1 110 ? -4.680 4.202 -14.703 1.00 63.19 110 LYS A N 1
ATOM 919 C CA . LYS A 1 110 ? -6.145 4.152 -14.541 1.00 63.19 110 LYS A CA 1
ATOM 920 C C . LYS A 1 110 ? -6.706 2.730 -14.600 1.00 63.19 110 LYS A C 1
ATOM 922 O O . LYS A 1 110 ? -7.712 2.460 -13.953 1.00 63.19 110 LYS A O 1
ATOM 927 N N . GLY A 1 111 ? -6.084 1.839 -15.373 1.00 60.56 111 GLY A N 1
ATOM 928 C CA . GLY A 1 111 ? -6.489 0.434 -15.483 1.00 60.56 111 GLY A CA 1
ATOM 929 C C . GLY A 1 111 ? -6.090 -0.413 -14.272 1.00 60.56 111 GLY A C 1
ATOM 930 O O . GLY A 1 111 ? -6.740 -1.418 -13.986 1.00 60.56 111 GLY A O 1
ATOM 931 N N . LEU A 1 112 ? -5.054 -0.003 -13.537 1.00 61.22 112 LEU A N 1
ATOM 932 C CA . LEU A 1 112 ? -4.648 -0.648 -12.294 1.00 61.22 112 LEU A CA 1
ATOM 933 C C . LEU A 1 112 ? -5.433 -0.097 -11.110 1.00 61.22 112 LEU A C 1
ATOM 935 O O . LEU A 1 112 ? -5.096 0.929 -10.516 1.00 61.22 112 LEU A O 1
ATOM 939 N N . THR A 1 113 ? -6.465 -0.844 -10.743 1.00 62.69 113 THR A N 1
ATOM 940 C CA . THR A 1 113 ? -7.147 -0.669 -9.469 1.00 62.69 113 THR A CA 1
ATOM 941 C C . THR A 1 113 ? -6.728 -1.762 -8.500 1.00 62.69 113 THR A C 1
ATOM 943 O O . THR A 1 113 ? -6.841 -2.945 -8.821 1.00 62.69 113 THR A O 1
ATOM 946 N N . GLY A 1 114 ? -6.278 -1.374 -7.311 1.00 64.56 114 GLY A N 1
ATOM 947 C CA . GLY A 1 114 ? -6.063 -2.300 -6.205 1.00 64.56 114 GLY A CA 1
ATOM 948 C C . GLY A 1 114 ? -7.261 -2.294 -5.263 1.00 64.56 114 GLY A C 1
ATOM 949 O 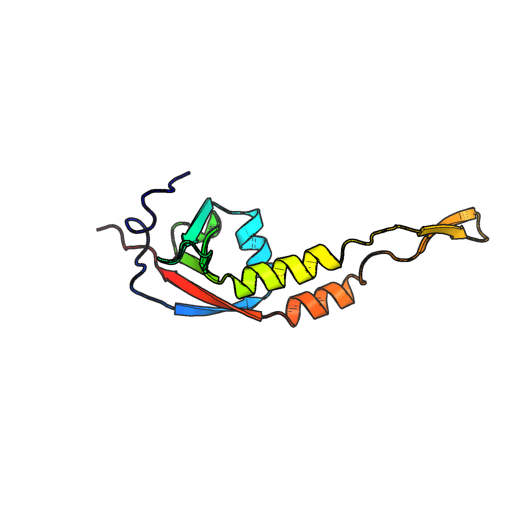O . GLY A 1 114 ? -7.844 -1.238 -5.007 1.00 64.56 114 GLY A O 1
ATOM 950 N N . GLU A 1 115 ? -7.613 -3.459 -4.726 1.00 70.81 115 GLU A N 1
ATOM 951 C CA . GLU A 1 115 ? -8.429 -3.526 -3.516 1.00 70.81 115 GLU A CA 1
ATOM 952 C C . GLU A 1 115 ? -7.523 -3.300 -2.307 1.00 70.81 115 GLU A C 1
ATOM 954 O O . GLU A 1 115 ? -6.566 -4.042 -2.067 1.00 70.81 115 GLU A O 1
ATOM 959 N N . PHE A 1 116 ? -7.822 -2.248 -1.556 1.00 78.44 116 PHE A N 1
ATOM 960 C CA . PHE A 1 116 ? -7.126 -1.884 -0.335 1.00 78.44 116 PHE A CA 1
ATOM 961 C C . PHE A 1 116 ? -8.059 -2.078 0.847 1.00 78.44 116 PHE A C 1
ATOM 963 O O . PHE A 1 116 ? -9.239 -1.732 0.780 1.00 78.44 116 PHE A O 1
ATOM 970 N N . VAL A 1 117 ? -7.514 -2.577 1.951 1.00 81.69 117 VAL A N 1
ATOM 971 C CA . VAL A 1 117 ? -8.265 -2.679 3.202 1.00 81.69 117 VAL A CA 1
ATOM 972 C C . VAL A 1 117 ? -7.937 -1.465 4.052 1.00 81.69 117 VAL A C 1
ATOM 974 O O . VAL A 1 117 ? -6.818 -1.321 4.539 1.00 81.69 117 VAL A O 1
ATOM 977 N N . ALA A 1 118 ? -8.897 -0.564 4.205 1.00 79.56 118 ALA A N 1
ATOM 978 C CA . ALA A 1 118 ? -8.807 0.582 5.090 1.00 79.56 118 ALA A CA 1
ATOM 97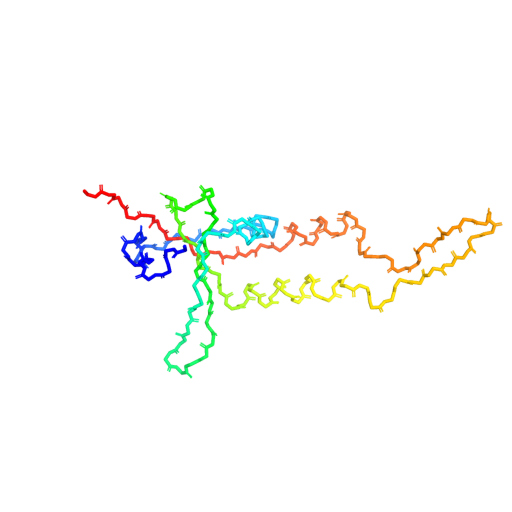9 C C . ALA A 1 118 ? -9.298 0.208 6.493 1.00 79.56 118 ALA A C 1
ATOM 981 O O . ALA A 1 118 ? -10.358 -0.393 6.658 1.00 79.56 118 ALA A O 1
ATOM 982 N N . GLN A 1 119 ? -8.546 0.616 7.507 1.00 82.56 119 GLN A N 1
ATOM 983 C CA . GLN A 1 119 ? -8.863 0.428 8.919 1.00 82.56 119 GLN A CA 1
ATOM 984 C C . GLN A 1 119 ? -8.932 1.796 9.586 1.00 82.56 119 GLN A C 1
ATOM 986 O O . GLN A 1 119 ? -7.989 2.591 9.521 1.00 82.56 119 GLN A O 1
ATOM 991 N N . SER A 1 120 ? -10.075 2.110 10.188 1.00 80.88 120 SER A N 1
ATOM 992 C CA . SER A 1 120 ? -10.346 3.435 10.752 1.00 80.88 120 SER A CA 1
ATOM 993 C C . SER A 1 120 ? -9.465 3.747 11.961 1.00 80.88 120 SER A C 1
ATOM 995 O O . SER A 1 120 ? -9.088 2.857 12.718 1.00 80.88 120 SER A O 1
ATOM 997 N N . GLY A 1 121 ? -9.185 5.027 12.195 1.00 72.06 121 GLY A N 1
ATOM 998 C CA . GLY A 1 121 ? -8.631 5.502 13.459 1.00 72.06 121 GLY A CA 1
ATOM 999 C C . GLY A 1 121 ? -9.559 5.154 14.622 1.00 72.06 121 GLY A C 1
ATOM 1000 O O . GLY A 1 121 ? -10.783 5.190 14.480 1.00 72.06 121 GLY A O 1
ATOM 1001 N N . LYS A 1 122 ? -8.988 4.826 15.782 1.00 69.56 122 LYS A N 1
ATOM 1002 C CA . LYS A 1 122 ? -9.772 4.733 17.015 1.00 69.56 122 LYS A CA 1
ATOM 1003 C C . LYS A 1 122 ? -10.243 6.140 17.370 1.00 69.56 122 LYS A C 1
ATOM 1005 O O . LYS A 1 122 ? -9.444 7.076 17.367 1.00 69.56 122 LYS A O 1
ATOM 1010 N N . ALA A 1 123 ? -11.535 6.301 17.647 1.00 57.16 123 ALA A N 1
ATOM 1011 C CA . ALA A 1 123 ? -12.017 7.532 18.256 1.00 57.16 123 ALA A CA 1
ATOM 1012 C C . ALA A 1 123 ? -11.257 7.705 19.577 1.00 57.16 123 ALA A C 1
ATOM 1014 O O . ALA A 1 123 ? -11.249 6.783 20.393 1.00 57.16 123 ALA A O 1
ATOM 1015 N N . ASN A 1 124 ? -10.566 8.833 19.751 1.00 46.53 124 ASN A N 1
ATOM 1016 C CA . ASN A 1 124 ? -9.972 9.161 21.043 1.00 46.53 124 ASN A CA 1
ATOM 1017 C C . ASN A 1 124 ? -11.126 9.204 22.059 1.00 46.53 124 ASN A C 1
ATOM 1019 O O . ASN A 1 124 ? -12.012 10.047 21.919 1.00 46.53 124 ASN A O 1
ATOM 1023 N N . LEU A 1 125 ? -11.147 8.252 22.995 1.00 39.50 125 LEU A N 1
ATOM 1024 C CA . LEU A 1 125 ? -11.919 8.356 24.234 1.00 39.50 125 LEU A CA 1
ATOM 1025 C C . LEU A 1 125 ? -11.244 9.376 25.152 1.00 39.50 125 LEU A C 1
ATOM 1027 O O . LEU A 1 125 ? -9.990 9.373 25.191 1.00 39.50 125 LEU A O 1
#